Protein AF-A0AAW9ECY3-F1 (afdb_monomer_lite)

Radius of gyration: 18.0 Å; chains: 1; bounding box: 36×44×46 Å

Foldseek 3Di:
DVCVVDPVNVVVVVVVVVLVVLLVVLLQVLPPPPRPDDPDPDPVVVVVVVVVSVVVSVVQLVVLVVVVVVVQVVCVVVVNDDDPVCVVVDGSSDPPPPDD

InterPro domains:
  IPR002513 Tn3 transposase DDE domain [PF01526] (1-100)

Secondary structure (DSSP, 8-state):
-HHHH-HHHHHHHHHHHHHHHHHHHHHHHH-TTTTT----SSHHHHHHHHHHHHHHHHHHHHHHHHHHHHHHHHHHHTT----GGGGGG--TT--TTS--

pLDDT: mean 81.44, std 10.17, range [47.97, 94.81]

Organism: Klebsiella aerogenes (NCBI:txid548)

Structure (mmCIF, N/CA/C/O backbone):
data_AF-A0AAW9ECY3-F1
#
_entry.id   AF-A0AAW9ECY3-F1
#
loop_
_atom_site.group_PDB
_atom_site.id
_atom_site.type_symbol
_atom_site.label_atom_id
_atom_site.label_alt_id
_atom_site.label_comp_id
_atom_site.label_asym_id
_atom_site.label_entity_id
_atom_site.label_seq_id
_atom_site.pdbx_PDB_ins_code
_atom_site.Cartn_x
_atom_site.Cartn_y
_atom_site.Cartn_z
_atom_site.occupancy
_atom_site.B_iso_or_equiv
_atom_site.auth_seq_id
_atom_site.auth_comp_id
_atom_site.auth_asym_id
_atom_site.auth_atom_id
_atom_site.pdbx_PDB_model_num
ATOM 1 N N . LEU A 1 1 ? 3.622 -32.303 -3.888 1.00 67.94 1 LEU A N 1
ATOM 2 C CA . LEU A 1 1 ? 2.152 -32.133 -4.057 1.00 67.94 1 LEU A CA 1
ATOM 3 C C . LEU A 1 1 ? 1.531 -31.378 -2.869 1.00 67.94 1 LEU A C 1
ATOM 5 O O . LEU A 1 1 ? 0.316 -31.240 -2.779 1.00 67.94 1 LEU A O 1
ATOM 9 N N . ASP A 1 2 ? 2.376 -30.803 -2.014 1.00 69.81 2 ASP A N 1
ATOM 10 C CA . ASP A 1 2 ? 2.051 -30.365 -0.654 1.00 69.81 2 ASP A CA 1
ATOM 11 C C . ASP A 1 2 ? 1.163 -29.114 -0.637 1.00 69.81 2 ASP A C 1
ATOM 13 O O . ASP A 1 2 ? 0.323 -28.940 0.242 1.00 69.81 2 ASP A O 1
ATOM 17 N N . TRP A 1 3 ? 1.266 -28.282 -1.678 1.00 73.06 3 TRP A N 1
ATOM 18 C CA . TRP A 1 3 ? 0.387 -27.132 -1.895 1.00 73.06 3 TRP A CA 1
ATOM 19 C C . TRP A 1 3 ? -1.083 -27.535 -2.092 1.00 73.06 3 TRP A C 1
ATOM 21 O O . TRP A 1 3 ? -1.984 -26.906 -1.543 1.00 73.06 3 TRP A O 1
ATOM 31 N N . LEU A 1 4 ? -1.354 -28.620 -2.824 1.00 69.56 4 LEU A N 1
ATOM 32 C CA . LEU A 1 4 ? -2.722 -29.104 -3.057 1.00 69.56 4 LEU A CA 1
ATOM 33 C C . LEU A 1 4 ? -3.319 -29.779 -1.812 1.00 69.56 4 LEU A C 1
ATOM 35 O O . LEU A 1 4 ? -4.538 -29.829 -1.661 1.00 69.56 4 LEU A O 1
ATOM 39 N N . GLN A 1 5 ? -2.476 -30.222 -0.880 1.00 80.69 5 GLN A N 1
ATOM 40 C CA . GLN A 1 5 ? -2.889 -30.961 0.314 1.00 80.69 5 GLN A CA 1
ATOM 41 C C . GLN A 1 5 ? -3.000 -30.085 1.573 1.00 80.69 5 GLN A C 1
ATOM 43 O O . GLN A 1 5 ? -3.800 -30.404 2.444 1.00 80.69 5 GLN A O 1
ATOM 48 N N . SER A 1 6 ? -2.293 -28.950 1.653 1.00 85.94 6 SER A N 1
ATOM 49 C CA . SER A 1 6 ? -2.368 -28.031 2.802 1.00 85.94 6 SER A CA 1
ATOM 50 C C . SER A 1 6 ? -3.179 -26.767 2.497 1.00 85.94 6 SER A C 1
ATOM 52 O O . SER A 1 6 ? -2.820 -2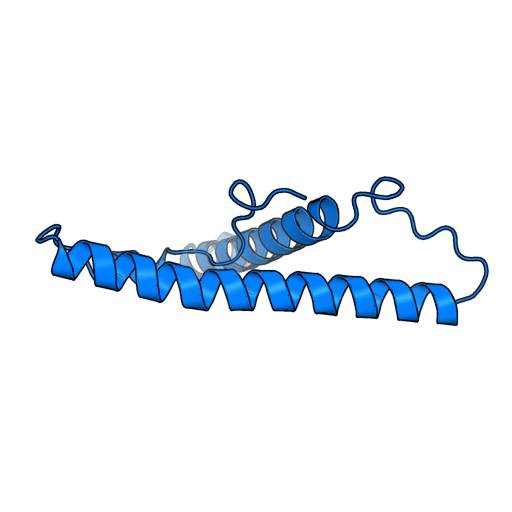5.961 1.636 1.00 85.94 6 SER A O 1
ATOM 54 N N . VAL A 1 7 ? -4.266 -26.558 3.247 1.00 82.31 7 VAL A N 1
ATOM 55 C CA . VAL A 1 7 ? -5.103 -25.347 3.169 1.00 82.31 7 VAL A CA 1
ATOM 56 C C . VAL A 1 7 ? -4.325 -24.118 3.646 1.00 82.31 7 VAL A C 1
ATOM 58 O O . VAL A 1 7 ? -4.423 -23.047 3.047 1.00 82.31 7 VAL A O 1
ATOM 61 N N . GLU A 1 8 ? -3.519 -24.272 4.690 1.00 83.38 8 GLU A N 1
ATOM 62 C CA . GLU A 1 8 ? -2.699 -23.225 5.298 1.00 83.38 8 GLU A CA 1
ATOM 63 C C . GLU A 1 8 ? -1.646 -22.721 4.308 1.00 83.38 8 GLU A C 1
ATOM 65 O O . GLU A 1 8 ? -1.487 -21.511 4.121 1.00 83.38 8 GLU A O 1
ATOM 70 N N . LEU A 1 9 ? -0.976 -23.645 3.610 1.00 78.25 9 LEU A N 1
ATOM 71 C CA . LEU A 1 9 ? 0.009 -23.307 2.589 1.00 78.25 9 LEU A CA 1
ATOM 72 C C . LEU A 1 9 ? -0.641 -22.559 1.418 1.00 78.25 9 LEU A C 1
ATOM 74 O O . LEU A 1 9 ? -0.100 -21.547 0.967 1.00 78.25 9 LEU A O 1
ATOM 78 N N . ARG A 1 10 ? -1.834 -22.979 0.972 1.00 83.00 10 ARG A N 1
ATOM 79 C CA . ARG A 1 10 ? -2.587 -22.252 -0.067 1.00 83.00 10 ARG A CA 1
ATOM 80 C C . ARG A 1 10 ? -2.979 -20.853 0.369 1.00 83.00 10 ARG A C 1
ATOM 82 O O . ARG A 1 10 ? -2.771 -19.913 -0.392 1.00 83.00 10 ARG A O 1
ATOM 89 N N . ARG A 1 11 ? -3.513 -20.695 1.584 1.00 80.25 11 ARG A N 1
ATOM 90 C CA . ARG A 1 11 ? -3.900 -19.383 2.129 1.00 80.25 11 ARG A CA 1
ATOM 91 C C . ARG A 1 11 ? -2.708 -18.432 2.179 1.00 80.25 11 ARG A C 1
ATOM 93 O O . ARG A 1 11 ? -2.822 -17.294 1.734 1.00 80.25 11 ARG A O 1
ATOM 100 N N . ARG A 1 12 ? -1.550 -18.905 2.648 1.00 79.88 12 ARG A N 1
ATOM 101 C CA . ARG A 1 12 ? -0.321 -18.100 2.697 1.00 79.88 12 ARG A CA 1
ATOM 102 C C . ARG A 1 12 ? 0.158 -17.690 1.303 1.00 79.88 12 ARG A C 1
ATOM 104 O O . ARG A 1 12 ? 0.507 -16.528 1.104 1.00 79.88 12 ARG A O 1
ATOM 111 N N . VAL A 1 13 ? 0.162 -18.621 0.348 1.00 79.88 13 VAL A N 1
ATOM 112 C CA . VAL A 1 13 ? 0.559 -18.338 -1.040 1.00 79.88 13 VAL A CA 1
ATOM 113 C C . VAL A 1 13 ? -0.396 -17.334 -1.686 1.00 79.88 13 VAL A C 1
ATOM 115 O O . VAL A 1 13 ? 0.070 -16.341 -2.237 1.00 79.88 13 VAL A O 1
ATOM 118 N N . HIS A 1 14 ? -1.712 -17.520 -1.553 1.00 78.06 14 HIS A N 1
ATOM 119 C CA . HIS A 1 14 ? -2.704 -16.575 -2.073 1.00 78.06 14 HIS A CA 1
ATOM 120 C C . HIS A 1 14 ? -2.592 -15.189 -1.438 1.00 78.06 14 HIS A C 1
ATOM 122 O O . HIS A 1 14 ? -2.650 -14.193 -2.148 1.00 78.06 14 HIS A O 1
ATOM 128 N N . ALA A 1 15 ? -2.359 -15.097 -0.127 1.00 76.31 15 ALA A N 1
ATOM 129 C CA . ALA A 1 15 ? -2.128 -13.809 0.524 1.00 76.31 15 ALA A CA 1
ATOM 130 C C . ALA A 1 15 ? -0.877 -13.100 -0.029 1.00 76.31 15 ALA A C 1
ATOM 132 O O . ALA A 1 15 ? -0.884 -11.883 -0.211 1.00 76.31 15 ALA A O 1
ATOM 133 N N . GLY A 1 16 ? 0.191 -13.849 -0.324 1.00 77.50 16 GLY A N 1
ATOM 134 C CA . GLY A 1 16 ? 1.383 -13.318 -0.991 1.00 77.50 16 GLY A CA 1
ATOM 135 C C . GLY A 1 16 ? 1.102 -12.838 -2.418 1.00 77.50 16 GLY A C 1
ATOM 136 O O . GLY A 1 16 ? 1.514 -11.737 -2.781 1.00 77.50 16 GLY A O 1
ATOM 137 N N . LEU A 1 17 ? 0.358 -13.629 -3.197 1.00 81.38 17 LEU A N 1
ATOM 138 C CA . LEU A 1 17 ? -0.056 -13.283 -4.560 1.00 81.38 17 LEU A CA 1
ATOM 139 C C . LEU A 1 17 ? -0.910 -12.015 -4.583 1.00 81.38 17 LEU A C 1
ATOM 141 O O . LEU A 1 17 ? -0.558 -11.078 -5.291 1.00 81.38 17 LEU A O 1
ATOM 145 N N . ASN A 1 18 ? -1.940 -11.929 -3.740 1.00 82.00 18 ASN A N 1
ATOM 146 C CA . ASN A 1 18 ? -2.820 -10.761 -3.659 1.00 82.00 18 ASN A CA 1
ATOM 147 C C . ASN A 1 18 ? -2.036 -9.478 -3.337 1.00 82.00 18 ASN A C 1
ATOM 149 O O . ASN A 1 18 ? -2.286 -8.427 -3.925 1.00 82.00 18 ASN A O 1
ATOM 153 N N . LYS A 1 19 ? -1.041 -9.553 -2.439 1.00 80.75 19 LYS A N 1
ATOM 154 C CA . LYS A 1 19 ? -0.146 -8.418 -2.147 1.00 80.75 19 LYS A CA 1
ATOM 155 C C . LYS A 1 19 ? 0.687 -8.019 -3.368 1.00 80.75 19 LYS A C 1
ATOM 157 O O . LYS A 1 19 ? 0.838 -6.829 -3.644 1.00 80.75 19 LYS A O 1
ATOM 162 N N . GLY A 1 20 ? 1.223 -8.999 -4.097 1.00 80.62 20 GLY A N 1
ATOM 163 C CA . GLY A 1 20 ? 1.975 -8.769 -5.331 1.00 80.62 20 GLY A CA 1
ATOM 164 C C . GLY A 1 20 ? 1.118 -8.144 -6.434 1.00 80.62 20 GLY A C 1
ATOM 165 O O . GLY A 1 20 ? 1.529 -7.167 -7.056 1.00 80.62 20 GLY A O 1
ATOM 166 N N . GLU A 1 21 ? -0.094 -8.655 -6.638 1.00 83.56 21 GLU A N 1
ATOM 167 C CA . GLU A 1 21 ? -1.055 -8.135 -7.614 1.00 83.56 21 GLU A CA 1
ATOM 168 C C . GLU A 1 21 ? -1.491 -6.708 -7.290 1.00 83.56 21 GLU A C 1
ATOM 170 O O . GLU A 1 21 ? -1.471 -5.861 -8.184 1.00 83.56 21 GLU A O 1
ATOM 175 N N . ALA A 1 22 ? -1.793 -6.411 -6.023 1.00 82.94 22 ALA A N 1
ATOM 176 C CA . ALA A 1 22 ? -2.142 -5.064 -5.578 1.00 82.94 22 ALA A CA 1
ATOM 177 C C . ALA A 1 22 ? -0.989 -4.071 -5.797 1.00 82.94 22 ALA A C 1
ATOM 179 O O . ALA A 1 22 ? -1.198 -2.981 -6.330 1.00 82.94 22 ALA A O 1
ATOM 180 N N . ARG A 1 23 ? 0.254 -4.464 -5.482 1.00 84.38 23 ARG A N 1
ATOM 181 C CA . ARG A 1 23 ? 1.441 -3.646 -5.784 1.00 84.38 23 ARG A CA 1
ATOM 182 C C . ARG A 1 23 ? 1.594 -3.410 -7.286 1.00 84.38 23 ARG A C 1
ATOM 184 O O . ARG A 1 23 ? 1.885 -2.293 -7.700 1.00 84.38 23 ARG A O 1
ATOM 191 N N . ASN A 1 24 ? 1.403 -4.446 -8.099 1.00 84.00 24 ASN A N 1
ATOM 192 C CA . ASN A 1 24 ? 1.491 -4.328 -9.551 1.00 84.00 24 ASN A CA 1
ATOM 193 C C . ASN A 1 24 ? 0.377 -3.437 -10.118 1.00 84.00 24 ASN A C 1
ATOM 195 O O . ASN A 1 24 ? 0.624 -2.685 -11.056 1.00 84.00 24 ASN A O 1
ATOM 199 N N . ALA A 1 25 ? -0.833 -3.493 -9.557 1.00 84.38 25 ALA A N 1
ATOM 200 C CA . ALA A 1 25 ? -1.935 -2.610 -9.926 1.00 84.38 25 ALA A CA 1
ATOM 201 C C . ALA A 1 25 ? -1.615 -1.145 -9.609 1.00 84.38 25 ALA A C 1
ATOM 203 O O . ALA A 1 25 ? -1.733 -0.305 -10.498 1.00 84.38 25 ALA A O 1
ATOM 204 N N . LEU A 1 26 ? -1.114 -0.866 -8.402 1.00 83.31 26 LEU A N 1
ATOM 205 C CA . LEU A 1 26 ? -0.644 0.463 -8.012 1.00 83.31 26 LEU A CA 1
ATOM 206 C C . LEU A 1 26 ? 0.468 0.967 -8.943 1.00 83.31 26 LEU A C 1
ATOM 208 O O . LEU A 1 26 ? 0.397 2.079 -9.457 1.00 83.31 26 LEU A O 1
ATOM 212 N N . ALA A 1 27 ? 1.477 0.137 -9.213 1.00 82.94 27 ALA A N 1
ATOM 213 C CA . ALA A 1 27 ? 2.575 0.506 -10.100 1.00 82.94 27 ALA A CA 1
ATOM 214 C C . ALA A 1 27 ? 2.084 0.839 -11.522 1.00 82.94 27 ALA A C 1
ATOM 216 O O . ALA A 1 27 ? 2.566 1.791 -12.132 1.00 82.94 27 ALA A O 1
ATOM 217 N N . ARG A 1 28 ? 1.096 0.102 -12.049 1.00 79.44 28 ARG A N 1
ATOM 218 C CA . ARG A 1 28 ? 0.473 0.420 -13.345 1.00 79.44 28 ARG A CA 1
ATOM 219 C C . ARG A 1 28 ? -0.300 1.737 -13.315 1.00 79.44 28 ARG A C 1
ATOM 221 O O . ARG A 1 28 ? -0.190 2.496 -14.268 1.00 79.44 28 ARG A O 1
ATOM 228 N N . 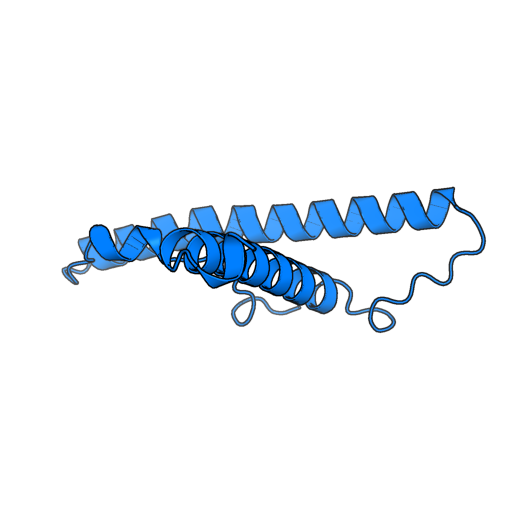ALA A 1 29 ? -1.046 2.004 -12.244 1.00 81.06 29 ALA A N 1
ATOM 229 C CA . ALA A 1 29 ? -1.807 3.242 -12.090 1.00 81.06 29 ALA A CA 1
ATOM 230 C C . ALA A 1 29 ? -0.891 4.475 -12.035 1.00 81.06 29 ALA A C 1
ATOM 232 O O . ALA A 1 29 ? -1.134 5.460 -12.722 1.00 81.06 29 ALA A O 1
ATOM 233 N N . VAL A 1 30 ? 0.217 4.382 -11.293 1.00 78.94 30 VAL A N 1
ATOM 234 C CA . VAL A 1 30 ? 1.250 5.430 -11.220 1.00 78.94 30 VAL A CA 1
ATOM 235 C C . VAL A 1 30 ? 1.943 5.643 -12.569 1.00 78.94 30 VAL A C 1
ATOM 237 O O . VAL A 1 30 ? 2.326 6.760 -12.913 1.00 78.94 30 VAL A O 1
ATOM 240 N N . PHE A 1 31 ? 2.115 4.586 -13.364 1.00 74.75 31 PHE A N 1
ATOM 241 C CA . PHE A 1 31 ? 2.743 4.659 -14.684 1.00 74.75 31 PHE A CA 1
ATOM 242 C C . PHE A 1 31 ? 1.733 5.080 -15.772 1.00 74.75 31 PHE A C 1
ATOM 244 O O . PHE A 1 31 ? 1.557 4.408 -16.790 1.00 74.75 31 PHE A O 1
ATOM 251 N N . PHE A 1 32 ? 1.064 6.218 -15.563 1.00 62.78 32 PHE A N 1
ATOM 252 C CA . PHE A 1 32 ? -0.017 6.710 -16.424 1.00 62.78 32 PHE A CA 1
ATOM 253 C C . PHE A 1 32 ? 0.463 7.201 -17.808 1.00 62.78 32 PHE A C 1
ATOM 255 O O . PHE A 1 32 ? -0.309 7.243 -18.765 1.00 62.78 32 PHE A O 1
ATOM 262 N N . ASN A 1 33 ? 1.756 7.506 -17.985 1.00 47.97 33 ASN A N 1
ATOM 263 C CA . ASN A 1 33 ? 2.292 7.863 -19.301 1.00 47.97 33 ASN A CA 1
ATOM 264 C C . ASN A 1 33 ? 2.719 6.604 -20.085 1.00 47.97 33 ASN A C 1
ATOM 266 O O . ASN A 1 33 ? 3.712 5.959 -19.748 1.00 47.97 33 ASN A O 1
ATOM 270 N N . ARG A 1 34 ? 1.984 6.294 -21.164 1.00 51.41 34 ARG A N 1
ATOM 271 C CA . ARG A 1 34 ? 2.170 5.145 -22.085 1.00 51.41 34 ARG A CA 1
ATOM 272 C C . ARG A 1 34 ? 1.853 3.745 -21.529 1.00 51.41 34 ARG A C 1
ATOM 274 O O . ARG A 1 34 ? 2.520 2.790 -21.916 1.00 51.41 34 ARG A O 1
ATOM 281 N N . LEU A 1 35 ? 0.828 3.583 -20.686 1.00 55.78 35 LEU A N 1
ATOM 282 C CA . LEU A 1 35 ? 0.295 2.251 -20.311 1.00 55.78 35 LEU A CA 1
ATOM 283 C C . LEU A 1 35 ? 1.325 1.283 -19.677 1.00 55.78 35 LEU A C 1
ATOM 285 O O . LEU A 1 35 ? 1.181 0.069 -19.790 1.00 55.78 35 LEU A O 1
ATOM 289 N N . GLY A 1 36 ? 2.390 1.771 -19.036 1.00 54.84 36 GLY A N 1
ATOM 290 C CA . GLY A 1 36 ? 3.441 0.881 -18.511 1.00 54.84 36 GLY A CA 1
ATOM 291 C C . GLY A 1 36 ? 4.546 0.505 -19.507 1.00 54.84 36 GLY A C 1
ATOM 292 O O . GLY A 1 36 ? 5.473 -0.210 -19.128 1.00 54.84 36 GLY A O 1
ATOM 293 N N . GLU A 1 37 ? 4.496 0.951 -20.769 1.00 58.78 37 GLU A N 1
ATOM 294 C CA . GLU A 1 37 ? 5.476 0.535 -21.777 1.00 58.78 37 GLU A CA 1
ATOM 295 C C . GLU A 1 37 ? 6.809 1.289 -21.657 1.00 58.78 37 GLU A C 1
ATOM 297 O O . GLU A 1 37 ? 6.936 2.476 -21.980 1.00 58.78 37 GLU A O 1
ATOM 302 N N . ILE A 1 38 ? 7.865 0.563 -21.283 1.00 60.09 38 ILE A N 1
ATOM 303 C CA . ILE A 1 38 ? 9.238 1.067 -21.331 1.00 60.09 38 ILE A CA 1
ATOM 304 C C . ILE A 1 38 ? 9.802 0.860 -22.748 1.00 60.09 38 ILE A C 1
ATOM 306 O O . ILE A 1 38 ? 10.453 -0.138 -23.035 1.00 60.09 38 ILE A O 1
ATOM 310 N N . ARG A 1 39 ? 9.598 1.836 -23.643 1.00 60.31 39 ARG A N 1
ATOM 311 C CA . ARG A 1 39 ? 10.232 1.872 -24.984 1.00 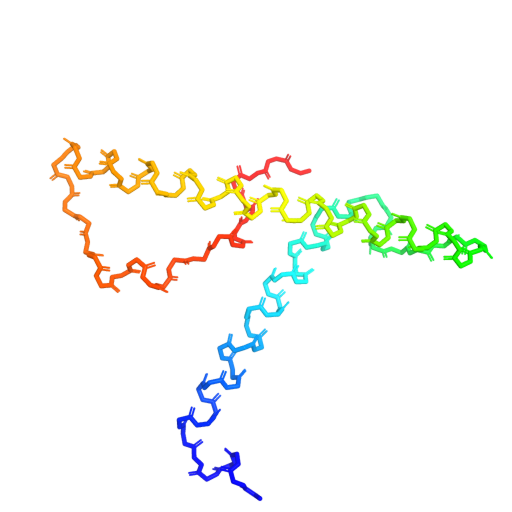60.31 39 ARG A CA 1
ATOM 312 C C . ARG A 1 39 ? 11.550 2.660 -25.016 1.00 60.31 39 ARG A C 1
ATOM 314 O O . ARG A 1 39 ? 11.793 3.407 -25.962 1.00 60.31 39 ARG A O 1
ATOM 321 N N . ASP A 1 40 ? 12.381 2.554 -23.979 1.00 62.62 40 ASP A N 1
ATOM 322 C CA . ASP A 1 40 ? 13.722 3.154 -24.042 1.00 62.62 40 ASP A CA 1
ATOM 323 C C . ASP A 1 40 ? 14.690 2.261 -24.792 1.00 62.62 40 ASP A C 1
ATOM 325 O O . ASP A 1 40 ? 14.704 1.042 -24.615 1.00 62.62 40 ASP A O 1
ATOM 329 N N . ARG A 1 41 ? 15.539 2.907 -25.591 1.00 62.41 41 ARG A N 1
ATOM 330 C CA . ARG A 1 41 ? 16.533 2.237 -26.426 1.00 62.41 41 ARG A CA 1
ATOM 331 C C . ARG A 1 41 ? 17.723 1.689 -25.630 1.00 62.41 41 ARG A C 1
ATOM 333 O O . ARG A 1 41 ? 18.400 0.811 -26.150 1.00 62.41 41 ARG A O 1
ATOM 340 N N . SER A 1 42 ? 17.988 2.172 -24.408 1.00 75.62 42 SER A N 1
ATOM 341 C CA . SER A 1 42 ? 19.121 1.714 -23.587 1.00 75.62 42 SER A CA 1
ATOM 342 C C . SER A 1 42 ? 18.694 1.137 -22.236 1.00 75.62 42 SER A C 1
ATOM 344 O O . SER A 1 42 ? 17.761 1.620 -21.596 1.00 75.62 42 SER A O 1
ATOM 346 N N . PHE A 1 43 ? 19.425 0.117 -21.778 1.00 74.94 43 PHE A N 1
ATOM 347 C CA . PHE A 1 43 ? 19.193 -0.559 -20.497 1.00 74.94 43 PHE A CA 1
ATOM 348 C C . PHE A 1 43 ? 19.252 0.395 -19.292 1.00 74.94 43 PHE A C 1
ATOM 350 O O . PHE A 1 43 ? 18.464 0.265 -18.357 1.00 74.94 43 PHE A O 1
ATOM 357 N N . GLU A 1 44 ? 20.140 1.393 -19.321 1.00 76.94 44 GLU A N 1
ATOM 358 C CA . GLU A 1 44 ? 20.233 2.384 -18.244 1.00 76.94 44 GLU A CA 1
ATOM 359 C C . GLU A 1 44 ? 18.954 3.204 -18.094 1.00 76.94 44 GLU A C 1
ATOM 361 O O . GLU A 1 44 ? 18.458 3.371 -16.982 1.00 76.94 44 GLU A O 1
ATOM 366 N N . GLN A 1 45 ? 18.367 3.666 -19.198 1.00 72.31 45 GLN A N 1
ATOM 367 C CA . GLN A 1 45 ? 17.136 4.454 -19.148 1.00 72.31 45 GLN A CA 1
ATOM 368 C C . GLN A 1 45 ? 15.953 3.615 -18.625 1.00 72.31 45 GLN A C 1
ATOM 370 O O . GLN A 1 45 ? 15.179 4.091 -17.788 1.00 72.31 45 GLN A O 1
ATOM 375 N N . GLN A 1 46 ? 15.887 2.327 -18.993 1.00 75.25 46 GLN A N 1
ATOM 376 C CA . GLN A 1 46 ? 14.919 1.382 -18.420 1.00 75.25 46 GLN A CA 1
ATOM 377 C C . GLN A 1 46 ? 15.109 1.228 -16.903 1.00 75.25 46 GLN A C 1
ATOM 379 O O . GLN A 1 46 ? 14.135 1.266 -16.148 1.00 75.25 46 GLN A O 1
ATOM 384 N N . ARG A 1 47 ? 16.363 1.119 -16.439 1.00 79.38 47 ARG A N 1
ATOM 385 C CA . ARG A 1 47 ? 16.702 1.017 -15.012 1.00 79.38 47 ARG A CA 1
ATOM 386 C C . ARG A 1 47 ? 16.331 2.281 -14.240 1.00 79.38 47 ARG A C 1
ATOM 388 O O . ARG A 1 47 ? 15.783 2.166 -13.141 1.00 79.38 47 ARG A O 1
ATOM 395 N N . TYR A 1 48 ? 16.580 3.466 -14.796 1.00 78.06 48 TYR A N 1
ATOM 396 C CA . TYR A 1 48 ? 16.186 4.732 -14.176 1.00 78.06 48 TYR A CA 1
ATOM 397 C C . TYR A 1 48 ? 14.665 4.844 -14.048 1.00 78.06 48 TYR A C 1
ATOM 399 O O . TYR A 1 48 ? 14.172 5.178 -12.970 1.00 78.06 48 TYR A O 1
ATOM 407 N N . ARG A 1 49 ? 13.903 4.479 -15.088 1.00 76.25 49 ARG A N 1
ATOM 408 C CA . ARG A 1 49 ? 12.432 4.477 -15.018 1.00 76.25 49 ARG A CA 1
ATOM 409 C C . ARG A 1 49 ? 11.878 3.454 -14.035 1.00 76.25 49 ARG A C 1
ATOM 411 O O . ARG A 1 49 ? 10.998 3.801 -13.253 1.00 76.25 49 ARG A O 1
ATOM 418 N N . ALA A 1 50 ? 12.408 2.231 -14.024 1.00 80.38 50 ALA A N 1
ATOM 419 C CA . ALA A 1 50 ? 12.000 1.210 -13.060 1.00 80.38 50 ALA A CA 1
ATOM 420 C C . ALA A 1 50 ? 12.286 1.650 -11.613 1.00 80.38 50 ALA A C 1
ATOM 422 O O . ALA A 1 50 ? 11.437 1.501 -10.734 1.00 80.38 50 ALA A O 1
ATOM 423 N N . SER A 1 51 ? 13.454 2.254 -11.378 1.00 82.94 51 SER A N 1
ATOM 424 C CA . SER A 1 51 ? 13.832 2.795 -10.068 1.00 82.94 51 SER A CA 1
ATOM 425 C C . SER A 1 51 ? 12.916 3.943 -9.643 1.00 82.94 51 SER A C 1
ATOM 427 O O . SER A 1 51 ? 12.445 3.956 -8.508 1.00 82.94 51 SER A O 1
ATOM 429 N N . GLY A 1 52 ? 12.609 4.867 -10.559 1.00 84.69 52 GLY A N 1
ATOM 430 C CA . GLY A 1 52 ? 11.686 5.975 -10.313 1.00 84.69 52 GLY A CA 1
ATOM 431 C C . GLY A 1 52 ? 10.266 5.502 -9.998 1.00 84.69 52 GLY A C 1
ATOM 432 O O . GLY A 1 52 ? 9.680 5.939 -9.012 1.00 84.69 52 GLY A O 1
ATOM 433 N N . LEU A 1 53 ? 9.740 4.542 -10.764 1.00 84.88 53 LEU A N 1
ATOM 434 C CA . LEU A 1 53 ? 8.430 3.945 -10.495 1.00 84.88 53 LEU A CA 1
ATOM 435 C C . LEU A 1 53 ? 8.391 3.273 -9.119 1.00 84.88 53 LEU A C 1
ATOM 437 O O . LEU A 1 53 ? 7.439 3.461 -8.359 1.00 84.88 53 LEU A O 1
ATOM 441 N N . ASN A 1 54 ? 9.431 2.510 -8.780 1.00 85.56 54 ASN A N 1
ATOM 442 C CA . ASN A 1 54 ? 9.533 1.872 -7.475 1.00 85.56 54 ASN A CA 1
ATOM 443 C C . ASN A 1 54 ? 9.576 2.905 -6.340 1.00 85.56 54 ASN A C 1
ATOM 445 O O . ASN A 1 54 ? 8.919 2.709 -5.320 1.00 85.56 54 ASN A O 1
ATOM 449 N N . LEU A 1 55 ? 10.304 4.009 -6.530 1.00 88.25 55 LEU A N 1
ATOM 450 C CA . LEU A 1 55 ? 10.386 5.101 -5.562 1.00 88.25 55 LEU A CA 1
ATOM 451 C C . LEU A 1 55 ? 9.020 5.759 -5.331 1.00 88.25 55 LEU A C 1
ATOM 453 O O . LEU A 1 55 ? 8.599 5.888 -4.185 1.00 88.25 55 LEU A O 1
ATOM 457 N N . VAL A 1 56 ? 8.303 6.122 -6.398 1.00 88.69 56 VAL A N 1
ATOM 458 C CA . VAL A 1 56 ? 6.972 6.746 -6.291 1.00 88.69 56 VAL A CA 1
ATOM 459 C C . VAL A 1 56 ? 5.961 5.781 -5.668 1.00 88.69 56 VAL A C 1
ATOM 461 O O . VAL A 1 56 ? 5.219 6.161 -4.766 1.00 88.69 56 VAL A O 1
ATOM 464 N N . THR A 1 57 ? 5.982 4.510 -6.076 1.00 88.44 57 THR A N 1
ATOM 465 C CA . THR A 1 57 ? 5.133 3.462 -5.485 1.00 88.44 57 THR A CA 1
ATOM 466 C C . THR A 1 57 ? 5.390 3.334 -3.981 1.00 88.44 57 THR A C 1
ATOM 468 O O . THR A 1 57 ? 4.450 3.280 -3.193 1.00 88.44 57 THR A O 1
ATOM 471 N N . ALA A 1 58 ? 6.659 3.320 -3.560 1.00 88.75 58 ALA A N 1
ATOM 472 C CA . ALA A 1 58 ? 7.020 3.263 -2.146 1.00 88.75 58 ALA A CA 1
ATOM 473 C C . ALA A 1 58 ? 6.581 4.523 -1.380 1.00 88.75 58 ALA A C 1
ATOM 475 O O . ALA A 1 58 ? 6.105 4.408 -0.252 1.00 88.75 58 ALA A O 1
ATOM 476 N N . ALA A 1 59 ? 6.689 5.705 -1.992 1.00 91.31 59 ALA A N 1
ATOM 477 C CA . ALA A 1 59 ? 6.235 6.959 -1.396 1.00 91.31 59 ALA A CA 1
ATOM 478 C C . ALA A 1 59 ? 4.714 6.974 -1.163 1.00 91.31 59 ALA A C 1
ATOM 480 O O . ALA A 1 59 ? 4.271 7.377 -0.089 1.00 91.31 59 ALA A O 1
ATOM 481 N N . ILE A 1 60 ? 3.921 6.470 -2.115 1.00 89.94 60 ILE A N 1
ATOM 482 C CA . ILE A 1 60 ? 2.465 6.321 -1.960 1.00 89.94 60 ILE A CA 1
ATOM 483 C C . ILE A 1 60 ? 2.131 5.355 -0.821 1.00 89.94 60 ILE A C 1
ATOM 485 O O . ILE A 1 60 ? 1.315 5.676 0.038 1.00 89.94 60 ILE A O 1
ATOM 489 N N . VAL A 1 61 ? 2.794 4.196 -0.767 1.00 90.00 61 VAL A N 1
ATOM 490 C CA . VAL A 1 61 ? 2.585 3.219 0.315 1.00 90.00 61 VAL A CA 1
ATOM 491 C C . VAL A 1 61 ? 2.913 3.822 1.679 1.00 90.00 61 VAL A C 1
ATOM 493 O O . VAL A 1 61 ? 2.166 3.616 2.638 1.00 90.00 61 VAL A O 1
ATOM 496 N N . LEU A 1 62 ? 4.000 4.590 1.777 1.00 91.19 62 LEU A N 1
ATOM 497 C CA . LEU A 1 62 ? 4.371 5.284 3.007 1.00 91.19 62 LEU A CA 1
ATOM 498 C C . LEU A 1 62 ? 3.309 6.314 3.407 1.00 91.19 62 LEU A C 1
ATOM 500 O O . LEU A 1 62 ? 2.873 6.323 4.557 1.00 91.19 62 LEU A O 1
ATOM 504 N N . TRP A 1 63 ? 2.859 7.139 2.458 1.00 92.88 63 TRP A N 1
ATOM 505 C CA . TRP A 1 63 ? 1.798 8.118 2.687 1.00 92.88 63 TRP A CA 1
ATOM 506 C C . TRP A 1 63 ? 0.517 7.451 3.192 1.00 92.88 63 TRP A C 1
ATOM 508 O O . TRP A 1 63 ? -0.010 7.837 4.232 1.00 92.88 63 TRP A O 1
ATOM 518 N N . ASN A 1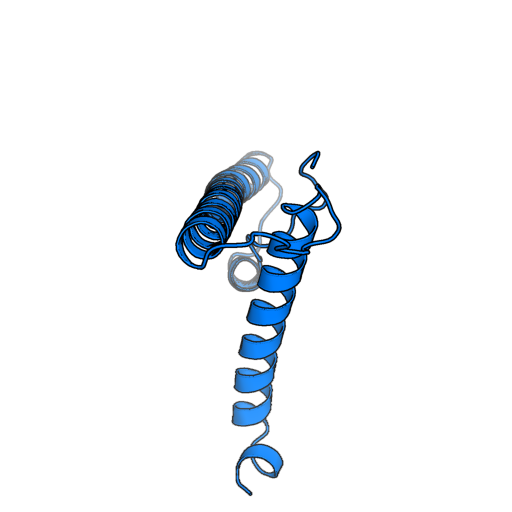 64 ? 0.063 6.400 2.509 1.00 92.62 64 ASN A N 1
ATOM 519 C CA . ASN A 1 64 ? -1.113 5.638 2.904 1.00 92.62 64 ASN A CA 1
ATOM 520 C C . ASN A 1 64 ? -0.961 5.058 4.309 1.00 92.62 64 ASN A C 1
ATOM 522 O O . ASN A 1 64 ? -1.877 5.181 5.110 1.00 92.62 64 ASN A O 1
ATOM 526 N N . THR A 1 65 ? 0.199 4.489 4.641 1.00 91.69 65 THR A N 1
ATOM 527 C CA . THR A 1 65 ? 0.454 3.936 5.981 1.00 91.69 65 THR A CA 1
ATOM 528 C C . THR A 1 65 ? 0.272 5.000 7.069 1.00 91.69 65 THR A C 1
ATOM 530 O O . THR A 1 65 ? -0.480 4.783 8.016 1.00 91.69 65 THR A O 1
ATOM 533 N N . VAL A 1 66 ? 0.888 6.175 6.899 1.00 94.38 66 VAL A N 1
ATOM 534 C CA . VAL A 1 66 ? 0.798 7.284 7.867 1.00 94.38 66 VAL A CA 1
ATOM 535 C C . VAL A 1 66 ? -0.628 7.827 7.979 1.00 94.38 66 VAL A C 1
ATOM 537 O O . VAL A 1 66 ? -1.109 8.111 9.075 1.00 94.38 66 VAL A O 1
ATOM 540 N N . TYR A 1 67 ? -1.325 8.004 6.857 1.00 93.19 67 TYR A N 1
ATOM 541 C CA . TYR A 1 67 ? -2.667 8.589 6.878 1.00 93.19 67 TYR A CA 1
ATOM 542 C C . TYR A 1 67 ? -3.741 7.618 7.339 1.00 93.19 67 TYR A C 1
ATOM 544 O O . TYR A 1 67 ? -4.704 8.052 7.965 1.00 93.19 67 TYR A O 1
ATOM 552 N N . LEU A 1 68 ? -3.576 6.323 7.086 1.00 92.44 68 LEU A N 1
ATOM 553 C CA . LEU A 1 68 ? -4.470 5.310 7.625 1.00 92.44 68 LEU A CA 1
ATOM 554 C C . LEU A 1 68 ? -4.349 5.235 9.149 1.00 92.44 68 LEU A C 1
ATOM 556 O O . LEU A 1 68 ? -5.373 5.212 9.825 1.00 92.44 68 LEU A O 1
ATOM 560 N N . GLU A 1 69 ? -3.133 5.306 9.698 1.00 91.25 69 GLU A N 1
ATOM 561 C CA . GLU A 1 69 ? -2.929 5.418 11.147 1.00 91.25 69 GLU A CA 1
ATOM 562 C C . GLU A 1 69 ? -3.655 6.651 11.713 1.00 91.25 69 GLU A C 1
ATOM 564 O O . GLU A 1 69 ? -4.491 6.526 12.611 1.00 91.25 69 GLU A O 1
ATOM 569 N N . ARG A 1 70 ? -3.436 7.832 11.126 1.00 93.56 70 ARG A N 1
ATOM 570 C CA . ARG A 1 70 ? -4.117 9.068 11.553 1.00 93.56 70 ARG A CA 1
ATOM 571 C C . ARG A 1 70 ? -5.639 8.982 11.434 1.00 93.56 70 ARG A C 1
ATOM 573 O O . ARG A 1 70 ? -6.347 9.455 12.317 1.00 93.56 70 ARG A O 1
ATOM 580 N N . ALA A 1 71 ? -6.155 8.376 10.366 1.00 92.31 71 ALA A N 1
ATOM 581 C CA . ALA A 1 71 ? -7.590 8.188 10.176 1.00 92.31 71 ALA A CA 1
ATOM 582 C C .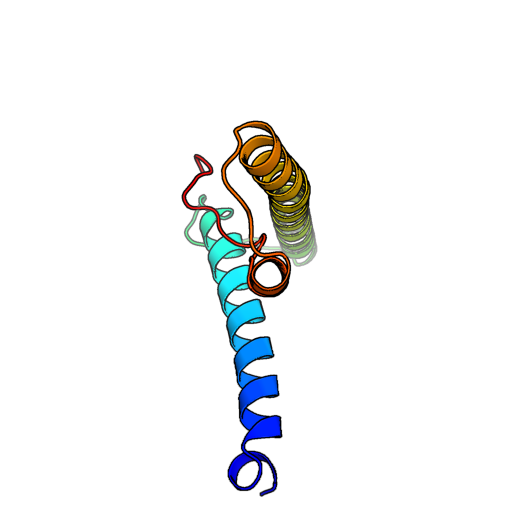 ALA A 1 71 ? -8.179 7.254 11.241 1.00 92.31 71 ALA A C 1
ATOM 584 O O . ALA A 1 71 ? -9.244 7.543 11.783 1.00 92.31 71 ALA A O 1
ATOM 585 N N . THR A 1 72 ? -7.480 6.167 11.587 1.00 92.25 72 THR A N 1
ATOM 586 C CA . THR A 1 72 ? -7.918 5.260 12.659 1.00 92.25 72 THR A CA 1
ATOM 587 C C . THR A 1 72 ? -7.924 5.947 14.022 1.00 92.25 72 THR A C 1
ATOM 589 O O . THR A 1 72 ? -8.899 5.808 14.756 1.00 92.25 72 THR A O 1
ATOM 592 N N . GLN A 1 73 ? -6.908 6.760 14.330 1.00 92.56 73 GLN A N 1
ATOM 593 C CA . GLN A 1 73 ? -6.864 7.566 15.554 1.00 92.56 73 GLN A CA 1
ATOM 594 C C . GLN A 1 73 ? -8.016 8.577 15.599 1.00 92.56 73 GLN A C 1
ATOM 596 O O . GLN A 1 73 ? -8.758 8.613 16.578 1.00 92.56 73 GLN A O 1
ATOM 601 N N . GLY A 1 74 ? -8.250 9.313 14.508 1.00 94.44 74 GLY A N 1
ATOM 602 C CA . GLY A 1 74 ? -9.354 10.271 14.422 1.00 94.44 74 GLY A CA 1
ATOM 603 C C . GLY A 1 74 ? -10.744 9.634 14.570 1.00 94.44 74 GLY A C 1
ATOM 604 O O . GLY A 1 74 ? -11.647 10.253 15.129 1.00 94.44 74 GLY A O 1
ATOM 605 N N . LEU A 1 75 ? -10.937 8.387 14.120 1.00 93.56 75 LEU A N 1
ATOM 606 C CA . LEU A 1 75 ? -12.183 7.643 14.357 1.00 93.56 75 LEU A CA 1
ATOM 607 C C . LEU A 1 75 ? -12.385 7.330 15.844 1.00 93.56 75 LEU A C 1
ATOM 609 O O . LEU A 1 75 ? -13.480 7.554 16.365 1.00 93.56 75 LEU A O 1
ATOM 613 N N . VAL A 1 76 ? -11.333 6.861 16.519 1.00 92.38 76 VAL A N 1
ATOM 614 C CA . VAL A 1 76 ? -11.362 6.576 17.960 1.00 92.38 76 VAL A CA 1
ATOM 615 C C . VAL A 1 76 ? -11.667 7.847 18.755 1.00 92.38 76 VAL A C 1
ATOM 617 O O . VAL A 1 76 ? -12.555 7.834 19.606 1.00 92.38 76 VAL A O 1
ATOM 620 N N . GLU A 1 77 ? -11.003 8.961 18.436 1.00 93.81 77 GLU A N 1
ATOM 621 C CA . GLU A 1 77 ? -11.243 10.270 19.063 1.00 93.81 77 GLU A CA 1
ATOM 622 C C . GLU A 1 77 ? -12.676 10.779 18.843 1.00 93.81 77 GLU A C 1
ATOM 624 O O . GLU A 1 77 ? -13.271 11.377 19.737 1.00 93.81 77 GLU A O 1
ATOM 629 N N . ALA A 1 78 ? -13.274 10.485 17.685 1.00 94.81 78 ALA A N 1
ATOM 630 C CA . ALA A 1 78 ? -14.666 10.812 17.373 1.00 94.81 78 ALA A CA 1
ATOM 631 C C . ALA A 1 78 ? -15.695 9.874 18.042 1.00 94.81 78 ALA A C 1
ATOM 633 O O . ALA A 1 78 ? -16.884 9.938 17.718 1.00 94.81 78 ALA A O 1
ATOM 634 N N . GLY A 1 79 ? -15.263 8.976 18.934 1.00 92.44 79 GLY A N 1
ATOM 635 C CA . GLY A 1 79 ? -16.131 8.023 19.626 1.00 92.44 79 GLY A CA 1
ATOM 636 C C . GLY A 1 79 ? -16.639 6.884 18.738 1.00 92.44 79 GLY A C 1
ATOM 637 O O . GLY A 1 79 ? -17.602 6.210 19.103 1.00 92.44 79 GLY A O 1
ATOM 638 N N . LYS A 1 80 ? -16.019 6.658 17.571 1.00 92.19 80 LYS A N 1
ATOM 639 C CA . LYS A 1 80 ? -16.307 5.513 16.700 1.00 92.19 80 LYS A CA 1
ATOM 640 C C . LYS A 1 80 ? -15.295 4.407 17.012 1.00 92.19 80 LYS A C 1
ATOM 642 O O . LYS A 1 80 ? -14.148 4.517 16.580 1.00 92.19 80 LYS A O 1
ATOM 647 N N . PRO A 1 81 ? -15.677 3.357 17.762 1.00 85.19 81 PRO A N 1
ATOM 648 C CA . PRO A 1 81 ? -14.739 2.310 18.142 1.00 85.19 81 PRO A CA 1
ATOM 649 C C . PRO A 1 81 ? -14.186 1.619 16.891 1.00 85.19 81 PRO A C 1
ATOM 651 O O . PRO A 1 81 ? -14.943 1.158 16.036 1.00 85.19 81 PRO A O 1
ATOM 654 N N . VAL A 1 82 ? -12.859 1.568 16.793 1.00 86.50 82 VAL A N 1
ATOM 655 C CA . VAL A 1 82 ? -12.138 0.822 15.760 1.00 86.50 82 VAL A CA 1
ATOM 656 C C . VAL A 1 82 ? -11.697 -0.498 16.372 1.00 86.50 82 VAL A C 1
ATOM 658 O O . VAL A 1 82 ? -11.011 -0.509 17.393 1.00 86.50 82 VAL A O 1
ATOM 661 N N . ASP A 1 83 ? -12.090 -1.607 15.753 1.00 89.44 83 ASP A N 1
ATOM 662 C CA . ASP A 1 83 ? -11.626 -2.929 16.157 1.00 89.44 83 ASP A CA 1
ATOM 663 C C . ASP A 1 83 ? -10.151 -3.105 15.767 1.00 89.44 83 ASP A C 1
ATOM 665 O O . ASP A 1 83 ? -9.793 -3.123 14.585 1.00 89.44 83 ASP A O 1
ATOM 669 N N . GLY A 1 84 ? -9.289 -3.226 16.779 1.00 84.88 84 GLY A N 1
ATOM 670 C CA . GLY A 1 84 ? -7.856 -3.429 16.599 1.00 84.88 84 GLY A CA 1
ATOM 671 C C . GLY A 1 84 ? -7.523 -4.722 15.853 1.00 84.88 84 GLY A C 1
ATOM 672 O O . GLY A 1 84 ? -6.529 -4.760 15.126 1.00 84.88 84 GLY A O 1
ATOM 673 N N . GLU A 1 85 ? -8.366 -5.756 15.956 1.00 89.00 85 GLU A N 1
ATOM 674 C CA . GLU A 1 85 ? -8.170 -7.006 15.220 1.00 89.00 85 GLU A CA 1
ATOM 675 C C . GLU A 1 85 ? -8.353 -6.814 13.714 1.00 89.00 85 GLU A C 1
ATOM 677 O O . GLU A 1 85 ? -7.734 -7.533 12.928 1.00 89.00 85 GLU A O 1
ATOM 682 N N . LEU A 1 86 ? -9.138 -5.818 13.287 1.00 86.25 86 LEU A N 1
ATOM 683 C CA . LEU A 1 86 ? -9.359 -5.539 11.870 1.00 86.25 86 LEU A CA 1
ATOM 684 C C . LEU A 1 86 ? -8.205 -4.771 11.216 1.00 86.25 86 LEU A C 1
ATOM 686 O O . LEU A 1 86 ? -8.031 -4.855 9.998 1.00 86.25 86 LEU A O 1
ATOM 690 N N . LEU A 1 87 ? -7.373 -4.078 12.003 1.00 85.94 87 LEU A N 1
ATOM 691 C CA . LEU A 1 87 ? -6.247 -3.286 11.489 1.00 85.94 87 LEU A CA 1
ATOM 692 C C . LEU A 1 87 ? -5.244 -4.135 10.697 1.00 85.94 87 LEU A C 1
ATOM 694 O O . LEU A 1 87 ? -4.647 -3.649 9.739 1.00 85.94 87 LEU A O 1
ATOM 698 N N . GLN A 1 88 ? -5.098 -5.420 11.033 1.00 83.94 88 GLN A N 1
ATOM 699 C CA . GLN A 1 88 ? -4.200 -6.337 10.320 1.00 83.94 88 GLN A CA 1
ATOM 700 C C . GLN A 1 88 ? -4.621 -6.607 8.863 1.00 83.94 88 GLN A C 1
ATOM 702 O O . GLN A 1 88 ? -3.800 -7.048 8.055 1.00 83.94 88 GLN A O 1
ATOM 707 N N . PHE A 1 89 ? -5.894 -6.374 8.527 1.00 85.12 89 PHE A N 1
ATOM 708 C CA . PHE A 1 89 ? -6.439 -6.575 7.180 1.00 85.12 89 PHE A CA 1
ATOM 709 C C . PHE A 1 89 ? -6.375 -5.311 6.322 1.00 85.12 89 PHE A C 1
ATOM 711 O O . PHE A 1 89 ? -6.693 -5.350 5.132 1.00 85.12 89 PHE A O 1
ATOM 718 N N . LEU A 1 90 ? -5.949 -4.194 6.906 1.00 86.50 90 LEU A N 1
ATOM 719 C CA . LEU A 1 90 ? -5.834 -2.926 6.220 1.00 86.50 90 LEU A CA 1
ATOM 720 C C . LEU A 1 90 ? -4.629 -2.940 5.267 1.00 86.50 90 LEU A C 1
ATOM 722 O O . LEU A 1 90 ? -3.507 -3.279 5.645 1.00 86.50 90 LEU A O 1
ATOM 726 N N . SER A 1 91 ? -4.860 -2.573 4.007 1.00 87.69 91 SER A N 1
ATOM 727 C CA . SER A 1 91 ? -3.819 -2.551 2.979 1.00 87.69 91 SER A CA 1
ATOM 728 C C . SER A 1 91 ? -3.412 -1.114 2.648 1.00 87.69 91 SER A C 1
ATOM 730 O O . SER A 1 91 ? -4.258 -0.344 2.191 1.00 87.69 91 SER A O 1
ATOM 732 N N . PRO A 1 92 ? -2.122 -0.748 2.761 1.00 87.75 92 PRO A N 1
ATOM 733 C CA . PRO A 1 92 ? -1.634 0.562 2.332 1.00 87.75 92 PRO A CA 1
ATOM 734 C C . PRO A 1 92 ? -1.465 0.662 0.804 1.00 87.75 92 PRO A C 1
ATOM 736 O O . PRO A 1 92 ? -0.907 1.638 0.311 1.0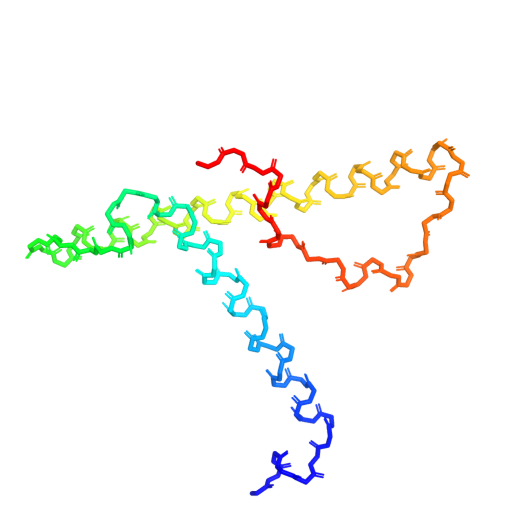0 87.75 92 PRO A O 1
ATOM 739 N N . LEU A 1 93 ? -1.890 -0.354 0.043 1.00 87.38 93 LEU A N 1
ATOM 740 C CA . LEU A 1 93 ? -1.747 -0.412 -1.416 1.00 87.38 93 LEU A CA 1
ATOM 741 C C . LEU A 1 93 ? -2.956 0.158 -2.176 1.00 87.38 93 LEU A C 1
ATOM 743 O O . LEU A 1 93 ? -2.874 0.254 -3.397 1.00 87.38 93 LEU A O 1
ATOM 747 N N . GLY A 1 94 ? -4.051 0.512 -1.489 1.00 83.12 94 GLY A N 1
ATOM 748 C CA . GLY A 1 94 ? -5.192 1.202 -2.107 1.00 83.12 94 GLY A CA 1
ATOM 749 C C . GLY A 1 94 ? -4.782 2.572 -2.650 1.00 83.12 94 GLY A C 1
ATOM 750 O O . GLY A 1 94 ? -3.913 3.231 -2.078 1.00 83.12 94 GLY A O 1
ATOM 751 N N . TRP A 1 95 ? -5.354 2.993 -3.771 1.00 81.00 95 TRP A N 1
ATOM 752 C CA . TRP A 1 95 ? -4.945 4.225 -4.464 1.00 81.00 95 TRP A CA 1
ATOM 753 C C . TRP A 1 95 ? -6.092 4.969 -5.133 1.00 81.00 95 TRP A C 1
ATOM 755 O O . TRP A 1 95 ? -5.881 6.034 -5.698 1.00 81.00 95 TRP A O 1
ATOM 765 N N . GLU A 1 96 ? -7.312 4.458 -5.016 1.00 82.56 96 GLU A N 1
ATOM 766 C CA . GLU A 1 96 ? -8.529 5.053 -5.556 1.00 82.56 96 GLU A CA 1
ATOM 767 C C . GLU A 1 96 ? -8.819 6.442 -4.956 1.00 82.56 96 GLU A C 1
ATOM 769 O O . GLU A 1 96 ? -9.513 7.250 -5.565 1.00 82.56 96 GLU A O 1
ATOM 774 N N . HIS A 1 97 ? -8.275 6.740 -3.771 1.00 80.19 97 HIS A N 1
ATOM 775 C CA . HIS A 1 97 ? -8.355 8.050 -3.113 1.00 80.19 97 HIS A CA 1
ATOM 776 C C . HIS A 1 97 ? -7.267 9.041 -3.554 1.00 80.19 97 HIS A C 1
ATOM 778 O O . HIS A 1 97 ? -7.271 10.186 -3.102 1.00 80.19 97 HIS A O 1
ATOM 784 N N . ILE A 1 98 ? -6.315 8.617 -4.388 1.00 79.44 98 ILE A N 1
ATOM 785 C CA . ILE A 1 98 ? -5.222 9.449 -4.896 1.00 79.44 98 ILE A CA 1
ATOM 786 C C . ILE A 1 98 ? -5.572 9.872 -6.319 1.00 79.44 98 ILE A C 1
ATOM 788 O O . ILE A 1 98 ? -5.864 9.036 -7.169 1.00 79.44 98 ILE A O 1
ATOM 792 N N . ASN A 1 99 ? -5.520 11.175 -6.589 1.00 77.44 99 ASN A N 1
ATOM 793 C CA . ASN A 1 99 ? -5.680 11.688 -7.945 1.00 77.44 99 ASN A CA 1
ATOM 794 C C . ASN A 1 99 ? -4.367 11.454 -8.718 1.00 77.44 99 ASN A C 1
ATOM 796 O O . ASN A 1 99 ? -3.388 12.164 -8.470 1.00 77.44 99 ASN A O 1
ATOM 800 N N . LEU A 1 100 ? -4.337 10.410 -9.554 1.00 70.81 100 LEU A N 1
ATOM 801 C CA . LEU A 1 100 ? -3.192 9.982 -10.373 1.00 70.81 100 LEU A CA 1
ATOM 802 C C . LEU A 1 100 ? -3.317 10.456 -11.824 1.00 70.81 100 LEU A C 1
ATOM 804 O O . LEU A 1 100 ? -4.447 10.424 -12.358 1.00 70.81 100 LEU A O 1
#

Sequence (100 aa):
LDWLQSVELRRRVHAGLNKGEARNALARAVFFNRLGEIRDRSFEQQRYRASGLNLVTAAIVLWNTVYLERATQGLVEAGKPVDGELLQFLSPLGWEHINL